Protein AF-A0A392RQZ2-F1 (afdb_monomer_lite)

Radius of gyration: 16.44 Å; chains: 1; bounding box: 35×30×45 Å

Secondary structure (DSSP, 8-state):
-HHHHHHHHHHHHHHTS-HHHHHHEEEEE-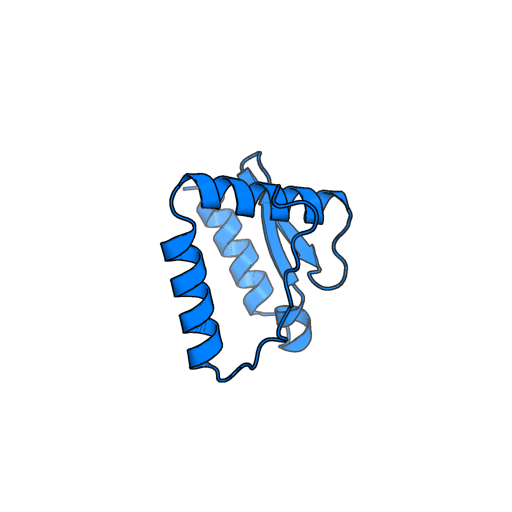TTS-EEEEESTT--HHHHHHHHHHHHHHHHHHHHHHHHHHHHHHHTTTPPPPP-----S---

Sequence (92 aa):
HQEDDEEALKWAAIQKLPTFARLRKGLLTSLQGEATEIDIENLGLQERRDLLARLVRLAEKDNEEFLLKLKNRIDRVGIDLPTIEVRFEHLN

Foldseek 3Di:
DVQVVVVVVVVVVLVPDDPVSSVQWDWQQAPVRHTDIDGNVDDDPVSVVRVVVVLVVVVVVPNPVVVVVVVVVCVVVVHDDDDDDDDDDDPD

Structure (mmCIF, N/CA/C/O backbone):
data_AF-A0A392RQZ2-F1
#
_entry.id   AF-A0A392RQZ2-F1
#
loop_
_atom_site.group_PDB
_atom_site.id
_atom_site.type_symbol
_atom_site.label_atom_id
_atom_site.label_alt_id
_atom_site.label_comp_id
_atom_site.label_asym_id
_atom_site.label_entity_id
_atom_site.label_seq_id
_atom_site.pdbx_PDB_ins_code
_atom_site.Cartn_x
_atom_site.Cartn_y
_atom_site.Cartn_z
_atom_site.occupancy
_atom_site.B_iso_or_equiv
_atom_site.auth_seq_id
_atom_site.auth_comp_id
_atom_site.auth_asym_id
_atom_site.auth_atom_id
_atom_site.pdbx_PDB_model_num
ATOM 1 N N . HIS A 1 1 ? 10.779 17.665 -9.082 1.00 59.47 1 HIS A N 1
ATOM 2 C CA . HIS A 1 1 ? 11.395 17.436 -10.410 1.00 59.47 1 HIS A CA 1
ATOM 3 C C . HIS A 1 1 ? 12.359 16.261 -10.367 1.00 59.47 1 HIS A C 1
ATOM 5 O O . HIS A 1 1 ? 11.937 15.191 -10.757 1.00 59.47 1 HIS A O 1
ATOM 11 N N . GLN A 1 2 ? 13.581 16.387 -9.833 1.00 69.88 2 GLN A N 1
ATOM 12 C CA . GLN A 1 2 ? 14.537 15.265 -9.850 1.00 69.88 2 GLN A CA 1
ATOM 13 C C . GLN A 1 2 ? 14.096 14.054 -8.998 1.00 69.88 2 GLN A C 1
ATOM 15 O O . GLN A 1 2 ? 14.276 12.919 -9.422 1.00 69.88 2 GLN A O 1
ATOM 20 N N . GLU A 1 3 ? 13.474 14.288 -7.837 1.00 70.50 3 GLU A N 1
ATOM 21 C CA . GLU A 1 3 ? 12.925 13.219 -6.981 1.00 70.50 3 GLU A CA 1
ATOM 22 C C . GLU A 1 3 ? 11.733 12.501 -7.635 1.00 70.50 3 GLU A C 1
ATOM 24 O O . GLU A 1 3 ? 11.666 11.274 -7.612 1.00 70.50 3 GLU A O 1
ATOM 29 N N . ASP A 1 4 ? 10.836 13.249 -8.289 1.00 77.94 4 ASP A N 1
ATOM 30 C CA . A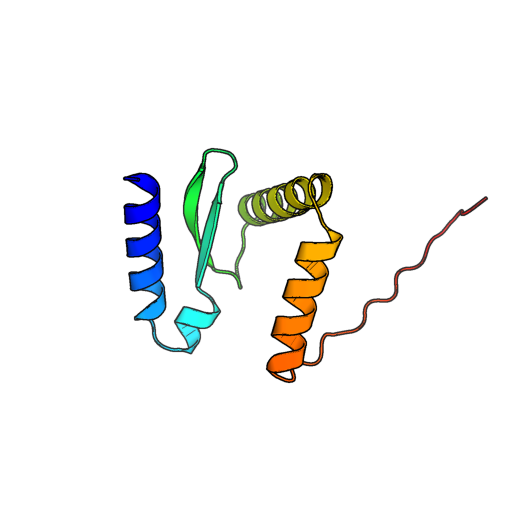SP A 1 4 ? 9.693 12.679 -9.018 1.00 77.94 4 ASP A CA 1
ATOM 31 C C . ASP A 1 4 ? 10.154 11.793 -10.186 1.00 77.94 4 ASP A C 1
ATOM 33 O O . ASP A 1 4 ? 9.572 10.737 -10.436 1.00 77.94 4 ASP A O 1
ATOM 37 N N . ASP A 1 5 ? 11.214 12.202 -10.894 1.00 86.31 5 ASP A N 1
ATOM 38 C CA . ASP A 1 5 ? 11.797 11.432 -11.997 1.00 86.31 5 ASP A CA 1
ATOM 39 C C . ASP A 1 5 ? 12.428 10.124 -11.492 1.00 86.31 5 ASP A C 1
ATOM 41 O O . ASP A 1 5 ? 12.284 9.070 -12.118 1.00 86.31 5 ASP A O 1
ATOM 45 N N . GLU A 1 6 ? 13.091 10.157 -10.332 1.00 86.44 6 GLU A N 1
ATOM 46 C CA . GLU A 1 6 ? 13.632 8.958 -9.691 1.00 86.44 6 GLU A CA 1
ATOM 47 C C . GLU A 1 6 ? 12.515 8.011 -9.227 1.00 86.44 6 GLU A C 1
ATOM 49 O O . GLU A 1 6 ? 12.582 6.799 -9.459 1.00 86.44 6 GLU A O 1
ATOM 54 N N . GLU A 1 7 ? 11.455 8.547 -8.619 1.00 87.62 7 GLU A N 1
ATOM 55 C CA . GLU A 1 7 ? 10.291 7.757 -8.219 1.00 87.62 7 GLU A CA 1
ATOM 56 C C . GLU A 1 7 ? 9.610 7.118 -9.440 1.00 87.62 7 GLU A C 1
ATOM 58 O O . GLU A 1 7 ? 9.281 5.928 -9.423 1.00 87.62 7 GLU A O 1
ATOM 63 N N . ALA A 1 8 ? 9.468 7.863 -10.539 1.00 90.75 8 ALA A N 1
ATOM 64 C CA . ALA A 1 8 ? 8.916 7.350 -11.789 1.00 90.75 8 ALA A CA 1
ATOM 65 C C . ALA A 1 8 ? 9.754 6.192 -12.360 1.00 90.75 8 ALA A C 1
ATOM 67 O O . ALA A 1 8 ? 9.195 5.195 -12.832 1.00 90.75 8 ALA A O 1
ATOM 68 N N . LEU A 1 9 ? 11.086 6.275 -12.275 1.00 92.06 9 LEU A N 1
ATOM 69 C CA . LEU A 1 9 ? 11.982 5.186 -12.675 1.00 92.06 9 LEU A CA 1
ATOM 70 C C . LEU A 1 9 ? 11.801 3.940 -11.795 1.00 92.06 9 LEU A C 1
ATOM 72 O O . LEU A 1 9 ? 11.734 2.825 -12.326 1.00 92.06 9 LEU A O 1
ATOM 76 N N . LYS A 1 10 ? 11.655 4.110 -10.475 1.00 92.06 10 LYS A N 1
ATOM 77 C CA . LYS 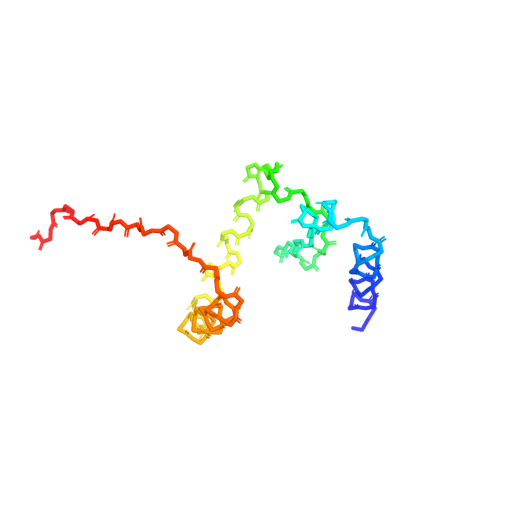A 1 10 ? 11.372 3.004 -9.543 1.00 92.06 10 LYS A CA 1
ATOM 78 C C . LYS A 1 10 ? 10.020 2.347 -9.849 1.00 92.06 10 LYS A C 1
ATOM 80 O O . LYS A 1 10 ? 9.937 1.121 -9.954 1.00 92.06 10 LYS A O 1
ATOM 85 N N . TRP A 1 11 ? 8.975 3.136 -10.109 1.00 93.69 11 TRP A N 1
ATOM 86 C CA . TRP A 1 11 ? 7.672 2.615 -10.540 1.00 93.69 11 TRP A CA 1
ATOM 87 C C . TRP A 1 11 ? 7.767 1.831 -11.851 1.00 93.69 11 TRP A C 1
ATOM 89 O O . TRP A 1 11 ? 7.206 0.738 -11.959 1.00 93.69 11 TRP A O 1
ATOM 99 N N . ALA A 1 12 ? 8.505 2.341 -12.840 1.00 95.25 12 ALA A N 1
ATOM 100 C CA . ALA A 1 12 ? 8.696 1.657 -14.116 1.00 95.25 12 ALA A CA 1
ATOM 101 C C . ALA A 1 12 ? 9.399 0.299 -13.951 1.00 95.25 12 ALA A C 1
ATOM 103 O O . ALA A 1 12 ? 9.073 -0.649 -14.672 1.00 95.25 12 ALA A O 1
ATOM 104 N N . ALA A 1 13 ? 10.329 0.178 -12.998 1.00 94.56 13 ALA A N 1
ATOM 105 C CA . ALA A 1 13 ? 10.962 -1.095 -12.664 1.00 94.56 13 ALA A CA 1
ATOM 106 C C . ALA A 1 13 ? 9.949 -2.096 -12.080 1.00 94.56 13 ALA A C 1
ATOM 108 O O . ALA A 1 13 ? 9.867 -3.226 -12.565 1.00 94.56 13 ALA A O 1
ATOM 109 N N . ILE A 1 14 ? 9.106 -1.669 -11.131 1.00 94.25 14 ILE A N 1
ATOM 110 C CA . ILE A 1 14 ? 8.054 -2.514 -10.537 1.00 94.25 14 ILE A CA 1
ATOM 111 C C . ILE A 1 14 ? 7.046 -2.982 -11.598 1.00 94.25 14 ILE A C 1
ATOM 113 O O . ILE A 1 14 ? 6.637 -4.143 -11.607 1.00 94.25 14 ILE A O 1
ATOM 117 N N . GLN A 1 15 ? 6.667 -2.117 -12.543 1.00 92.56 15 GLN A N 1
ATOM 118 C CA . GLN A 1 15 ? 5.697 -2.473 -13.587 1.00 92.56 15 GLN A CA 1
ATOM 119 C C . GLN A 1 15 ? 6.196 -3.564 -14.544 1.00 92.56 15 GLN A C 1
ATOM 121 O O . GLN A 1 15 ? 5.381 -4.328 -15.074 1.00 92.56 15 GLN A O 1
ATOM 126 N N . LYS A 1 16 ? 7.518 -3.672 -14.726 1.00 95.50 16 LYS A N 1
ATOM 127 C CA . LYS A 1 16 ? 8.166 -4.710 -15.543 1.00 95.50 16 LYS A CA 1
ATOM 128 C C . LYS A 1 16 ? 8.252 -6.071 -14.845 1.00 95.50 16 LYS A C 1
ATOM 130 O O . LYS A 1 16 ? 8.591 -7.054 -15.501 1.00 95.50 16 LYS A O 1
ATOM 135 N N . LEU A 1 17 ? 7.956 -6.149 -13.546 1.00 95.06 17 LEU A N 1
ATOM 136 C CA . LEU A 1 17 ? 7.974 -7.412 -12.813 1.00 95.06 17 LEU A CA 1
ATOM 137 C C . LEU A 1 17 ? 6.858 -8.363 -13.291 1.00 95.06 17 LEU A C 1
ATOM 139 O O . LEU A 1 17 ? 5.780 -7.909 -13.693 1.00 95.06 17 LEU A O 1
ATOM 143 N N . PRO A 1 18 ? 7.069 -9.692 -13.188 1.00 96.00 18 PRO A N 1
ATOM 144 C CA . PRO A 1 18 ? 5.998 -10.671 -13.352 1.00 96.00 18 PRO A CA 1
ATOM 145 C C . PRO A 1 18 ? 4.813 -10.368 -12.427 1.00 96.00 18 PRO A C 1
ATOM 147 O O . PRO A 1 18 ? 5.010 -9.877 -11.315 1.00 96.00 18 PRO A O 1
ATOM 150 N N . THR A 1 19 ? 3.590 -10.720 -12.844 1.00 92.56 19 THR A N 1
ATOM 151 C CA . THR A 1 19 ? 2.336 -10.355 -12.150 1.00 92.56 19 THR A CA 1
ATOM 152 C C . THR A 1 19 ? 2.381 -10.597 -10.643 1.00 92.56 19 THR A C 1
ATOM 154 O O . THR A 1 19 ? 1.995 -9.723 -9.877 1.00 92.56 19 THR A O 1
ATOM 157 N N . PHE A 1 20 ? 2.889 -11.751 -10.209 1.00 90.44 20 PHE A N 1
ATOM 158 C CA . PHE A 1 20 ? 2.946 -12.103 -8.792 1.00 90.44 20 PHE A CA 1
ATOM 159 C C . PHE A 1 20 ? 3.917 -11.230 -7.986 1.00 90.44 20 PHE A C 1
ATOM 161 O O . PHE A 1 20 ? 3.561 -10.734 -6.923 1.00 90.44 20 PHE A O 1
ATOM 168 N N . ALA A 1 21 ? 5.120 -10.990 -8.514 1.00 91.25 21 ALA A N 1
ATOM 169 C CA . ALA A 1 21 ? 6.100 -10.117 -7.874 1.00 91.25 21 ALA A CA 1
ATOM 170 C C . ALA A 1 21 ? 5.613 -8.660 -7.858 1.00 91.25 21 ALA A C 1
ATOM 172 O O . ALA A 1 21 ? 5.727 -7.979 -6.844 1.00 91.25 21 ALA A O 1
ATOM 173 N N . ARG A 1 22 ? 4.980 -8.207 -8.946 1.00 93.31 22 ARG A N 1
ATOM 174 C CA . ARG A 1 22 ? 4.399 -6.863 -9.042 1.00 93.31 22 ARG A CA 1
ATOM 175 C C . ARG A 1 22 ? 3.299 -6.608 -8.010 1.00 93.31 22 ARG A C 1
ATOM 177 O O . ARG A 1 22 ? 3.193 -5.495 -7.520 1.00 93.31 22 ARG A O 1
ATOM 184 N N . LEU A 1 23 ? 2.490 -7.615 -7.672 1.00 87.94 23 LEU A N 1
ATOM 185 C CA . LEU A 1 23 ? 1.432 -7.486 -6.659 1.00 87.94 23 LEU A CA 1
ATOM 186 C C . LEU A 1 23 ? 1.973 -7.316 -5.232 1.00 87.94 23 LEU A C 1
ATOM 188 O O . LEU A 1 23 ? 1.257 -6.817 -4.370 1.00 87.94 23 LEU A O 1
ATOM 192 N N . ARG A 1 24 ? 3.212 -7.749 -4.980 1.00 91.75 24 ARG A N 1
ATOM 193 C CA . ARG A 1 24 ? 3.835 -7.745 -3.647 1.00 91.75 24 ARG A CA 1
ATOM 194 C C . ARG A 1 24 ? 4.808 -6.594 -3.440 1.00 91.75 24 ARG A C 1
ATOM 196 O O . ARG A 1 24 ? 5.169 -6.307 -2.307 1.00 91.75 24 ARG A O 1
ATOM 203 N N . LYS A 1 25 ? 5.230 -5.930 -4.513 1.00 93.19 25 LYS A N 1
ATOM 204 C CA . LYS A 1 25 ? 6.186 -4.824 -4.467 1.00 93.19 25 LYS A CA 1
ATOM 205 C C . LYS A 1 25 ? 5.479 -3.480 -4.578 1.00 93.19 25 LYS A C 1
ATOM 207 O O . LYS A 1 25 ? 4.594 -3.302 -5.411 1.00 93.19 25 LYS A O 1
ATOM 212 N N . GLY A 1 26 ? 5.896 -2.527 -3.753 1.00 91.50 26 GLY A N 1
ATOM 213 C CA . GLY A 1 26 ? 5.397 -1.154 -3.777 1.00 91.50 26 GLY A CA 1
ATOM 214 C C . GLY A 1 26 ? 6.483 -0.151 -3.414 1.00 91.50 26 GLY A C 1
ATOM 215 O O . GLY A 1 26 ? 7.588 -0.543 -3.047 1.00 91.50 26 GLY A O 1
ATOM 216 N N . LEU A 1 27 ? 6.161 1.138 -3.507 1.00 91.69 27 LEU A N 1
ATOM 217 C CA . LEU A 1 27 ? 7.006 2.212 -2.992 1.00 91.69 27 LEU A CA 1
ATOM 218 C C . LEU A 1 27 ? 6.352 2.844 -1.767 1.00 91.69 27 LEU A C 1
ATOM 220 O O . LEU A 1 27 ? 5.159 3.160 -1.785 1.00 91.69 27 LEU A O 1
ATOM 224 N N . LEU A 1 28 ? 7.143 3.030 -0.715 1.00 88.25 28 LEU A N 1
ATOM 225 C CA . LEU A 1 28 ? 6.759 3.757 0.484 1.00 88.25 28 LEU A CA 1
ATOM 226 C C . LEU A 1 28 ? 7.585 5.035 0.573 1.00 88.25 28 LEU A C 1
ATOM 228 O O . LEU A 1 28 ? 8.803 4.991 0.705 1.00 88.25 28 LEU A O 1
ATOM 232 N N . THR A 1 29 ? 6.914 6.181 0.512 1.00 84.75 29 THR A N 1
ATOM 233 C CA . THR A 1 29 ? 7.552 7.469 0.786 1.00 84.75 29 THR A CA 1
ATOM 234 C C . THR A 1 29 ? 7.663 7.652 2.294 1.00 84.75 29 THR A C 1
ATOM 236 O O . THR A 1 29 ? 6.643 7.703 2.991 1.00 84.75 29 THR A O 1
ATOM 239 N N . SER A 1 30 ? 8.890 7.751 2.794 1.00 77.62 30 SER A N 1
ATOM 240 C CA . SER A 1 30 ? 9.167 8.064 4.193 1.00 77.62 30 SER A CA 1
ATOM 241 C C . SER A 1 30 ? 8.733 9.493 4.539 1.00 77.62 30 SER A C 1
ATOM 243 O O . SER A 1 30 ? 8.434 10.320 3.672 1.00 77.62 30 SER A O 1
ATOM 245 N N . LEU A 1 31 ? 8.720 9.824 5.833 1.00 72.44 31 LEU A N 1
ATOM 246 C CA . LEU A 1 31 ? 8.434 11.189 6.291 1.00 72.44 31 LEU A CA 1
ATOM 247 C C . LEU A 1 31 ? 9.476 12.208 5.803 1.00 72.44 31 LEU A C 1
ATOM 249 O O . LEU A 1 31 ? 9.187 13.403 5.772 1.00 72.44 31 LEU A O 1
ATOM 253 N N . GLN A 1 32 ? 10.663 11.732 5.428 1.00 75.88 32 GLN A N 1
ATOM 254 C CA . GLN A 1 32 ? 11.767 12.509 4.878 1.00 75.88 32 GLN A CA 1
ATOM 255 C C . GLN A 1 32 ? 11.640 12.730 3.360 1.00 75.88 32 GLN A C 1
ATOM 257 O O . GLN A 1 32 ? 12.470 13.431 2.796 1.00 75.88 32 GLN A O 1
ATOM 262 N N . GLY A 1 33 ? 10.611 12.170 2.709 1.00 76.56 33 GLY A N 1
ATOM 263 C CA . GLY A 1 33 ? 10.365 12.328 1.271 1.00 76.56 33 GLY A CA 1
ATOM 264 C C . GLY A 1 33 ? 11.043 11.274 0.393 1.00 76.56 33 GLY A C 1
ATOM 265 O O . GLY A 1 33 ? 10.804 11.238 -0.807 1.00 76.56 33 GLY A O 1
ATOM 266 N N . GLU A 1 34 ? 11.833 10.370 0.972 1.00 82.50 34 GLU A N 1
ATOM 267 C CA . GLU A 1 34 ? 12.513 9.317 0.217 1.00 82.50 34 GLU A CA 1
ATOM 268 C C . GLU A 1 34 ? 11.555 8.160 -0.099 1.00 82.50 34 GLU A C 1
ATOM 270 O O . GLU A 1 34 ? 10.947 7.586 0.807 1.00 82.50 34 GLU A O 1
ATOM 275 N N . ALA A 1 35 ? 11.432 7.801 -1.379 1.00 86.69 35 ALA A N 1
ATOM 276 C CA . ALA A 1 35 ? 10.661 6.642 -1.826 1.00 86.69 35 ALA A CA 1
ATOM 277 C C . ALA A 1 35 ? 11.524 5.370 -1.833 1.00 86.69 35 ALA A C 1
ATOM 279 O O . ALA A 1 35 ? 12.439 5.228 -2.657 1.00 86.69 35 ALA A O 1
ATOM 280 N N . THR A 1 36 ? 11.205 4.425 -0.950 1.00 87.88 36 THR A N 1
ATOM 281 C CA . THR A 1 36 ? 11.881 3.125 -0.836 1.00 87.88 36 THR A CA 1
ATOM 282 C C . THR A 1 36 ? 10.997 1.987 -1.336 1.00 87.88 36 THR A C 1
ATOM 284 O O . THR A 1 36 ? 9.778 1.998 -1.161 1.00 87.88 36 THR A O 1
ATOM 287 N N . GLU A 1 37 ? 11.605 0.996 -1.994 1.00 91.06 37 GLU A N 1
ATOM 288 C CA . GLU A 1 37 ? 10.899 -0.224 -2.397 1.00 91.06 37 GLU A CA 1
ATOM 289 C C . GLU A 1 37 ? 10.617 -1.096 -1.175 1.00 91.06 37 GLU A C 1
ATOM 291 O O . GLU A 1 37 ? 11.521 -1.401 -0.402 1.00 91.06 37 GLU A O 1
ATOM 296 N N . ILE A 1 38 ? 9.365 -1.525 -1.040 1.00 92.12 38 ILE A N 1
ATOM 297 C CA . ILE A 1 38 ? 8.878 -2.349 0.065 1.00 92.12 38 ILE A CA 1
ATOM 298 C C . ILE A 1 38 ? 8.287 -3.664 -0.443 1.00 92.12 38 ILE A C 1
ATOM 300 O O . ILE A 1 38 ? 7.761 -3.749 -1.559 1.00 92.12 38 ILE A O 1
ATOM 304 N N . ASP A 1 39 ? 8.348 -4.688 0.407 1.00 92.56 39 ASP A N 1
ATOM 305 C CA . ASP A 1 39 ? 7.574 -5.919 0.258 1.00 92.56 39 ASP A CA 1
ATOM 306 C C . ASP A 1 39 ? 6.302 -5.823 1.110 1.00 92.56 39 ASP A C 1
ATOM 308 O O . ASP A 1 39 ? 6.349 -5.828 2.339 1.00 92.56 39 ASP A O 1
ATOM 312 N N . ILE A 1 40 ? 5.155 -5.730 0.444 1.00 89.38 40 ILE A N 1
ATOM 313 C CA . ILE A 1 40 ? 3.841 -5.545 1.065 1.00 89.38 40 ILE A CA 1
ATOM 314 C C . ILE A 1 40 ? 3.456 -6.757 1.928 1.00 89.38 40 ILE A C 1
ATOM 316 O O . ILE A 1 40 ? 2.771 -6.595 2.938 1.00 89.38 40 ILE A O 1
ATOM 320 N N . GLU A 1 41 ? 3.895 -7.965 1.563 1.00 88.12 41 GLU A N 1
ATOM 321 C CA . GLU A 1 41 ? 3.603 -9.185 2.329 1.00 88.12 41 GLU A CA 1
ATOM 322 C C . GLU A 1 41 ? 4.459 -9.266 3.600 1.00 88.12 41 GLU A C 1
ATOM 324 O O . GLU A 1 41 ? 4.031 -9.834 4.606 1.00 88.12 41 GLU A O 1
ATOM 329 N N . ASN A 1 42 ? 5.646 -8.655 3.579 1.00 90.75 42 ASN A N 1
ATOM 330 C CA . ASN A 1 42 ? 6.631 -8.749 4.648 1.00 90.75 42 ASN A CA 1
ATOM 331 C C . ASN A 1 42 ? 7.098 -7.377 5.157 1.00 90.75 42 ASN A C 1
ATOM 333 O O . ASN A 1 42 ? 8.294 -7.114 5.268 1.00 90.75 42 ASN A O 1
ATOM 337 N N . LEU A 1 43 ? 6.143 -6.509 5.502 1.00 90.69 43 LEU A N 1
ATOM 338 C CA . LEU A 1 43 ? 6.459 -5.203 6.078 1.00 90.69 43 LEU A CA 1
ATOM 339 C C . LEU A 1 43 ? 7.040 -5.338 7.487 1.00 90.69 43 LEU A C 1
ATOM 341 O O . LEU A 1 43 ? 6.387 -5.889 8.388 1.00 90.69 43 LEU A O 1
ATOM 345 N N . GLY A 1 44 ? 8.217 -4.751 7.693 1.00 91.00 44 GLY A N 1
ATOM 346 C CA . GLY A 1 44 ? 8.840 -4.580 8.999 1.00 91.00 44 GLY A CA 1
ATOM 347 C C . GLY A 1 44 ? 8.073 -3.596 9.888 1.00 91.00 44 GLY A C 1
ATOM 348 O O . GLY A 1 44 ? 7.218 -2.831 9.440 1.00 91.00 44 GLY A O 1
ATOM 349 N N . LEU A 1 45 ? 8.379 -3.584 11.190 1.00 90.69 45 LEU A N 1
ATOM 350 C CA . LEU A 1 45 ? 7.679 -2.718 12.152 1.00 90.69 45 LEU A CA 1
ATOM 351 C C . LEU A 1 45 ? 7.800 -1.227 11.816 1.00 90.69 45 LEU A C 1
ATOM 353 O O . LEU A 1 45 ? 6.841 -0.483 12.003 1.00 90.69 45 LEU A O 1
ATOM 357 N N . GLN A 1 46 ? 8.960 -0.792 11.326 1.00 86.88 46 GLN A N 1
ATOM 358 C CA . GLN A 1 46 ? 9.186 0.604 10.962 1.00 86.88 46 GLN A CA 1
ATOM 359 C C . GLN A 1 46 ? 8.365 1.002 9.730 1.00 86.88 46 GLN A C 1
ATOM 361 O O . GLN A 1 46 ? 7.613 1.966 9.797 1.00 86.88 46 GLN A O 1
ATOM 366 N N . GLU A 1 47 ? 8.398 0.199 8.666 1.00 88.25 47 GLU A N 1
ATOM 367 C CA . GLU A 1 47 ? 7.621 0.441 7.441 1.00 88.25 47 GLU A CA 1
ATOM 368 C C . GLU A 1 47 ? 6.114 0.477 7.723 1.00 88.25 47 GLU A C 1
ATOM 370 O O . GLU A 1 47 ? 5.403 1.345 7.220 1.00 88.25 47 GLU A O 1
ATOM 375 N N . ARG A 1 48 ? 5.616 -0.414 8.595 1.00 89.06 48 ARG A N 1
ATOM 376 C CA . ARG A 1 48 ? 4.213 -0.382 9.047 1.00 89.06 48 ARG A CA 1
ATOM 377 C C . ARG A 1 48 ? 3.879 0.916 9.774 1.00 89.06 48 ARG A C 1
ATOM 379 O O . ARG A 1 48 ? 2.813 1.483 9.545 1.00 89.06 48 ARG A O 1
ATOM 386 N N . ARG A 1 49 ? 4.765 1.382 10.660 1.00 87.44 49 ARG A N 1
ATOM 387 C CA . ARG A 1 49 ? 4.572 2.643 11.391 1.00 87.44 49 ARG A CA 1
ATOM 388 C C . ARG A 1 49 ? 4.578 3.839 10.447 1.00 87.44 49 ARG A C 1
ATOM 390 O O . ARG A 1 49 ? 3.703 4.687 10.583 1.00 87.44 49 ARG A O 1
ATOM 397 N N . ASP A 1 50 ? 5.495 3.881 9.489 1.00 85.44 50 ASP A N 1
ATOM 398 C CA . ASP A 1 50 ? 5.597 4.972 8.516 1.00 85.44 50 ASP A CA 1
ATOM 399 C C . ASP A 1 50 ? 4.383 4.995 7.577 1.00 85.44 50 ASP A C 1
ATOM 401 O O . ASP A 1 50 ? 3.798 6.055 7.339 1.00 85.44 50 ASP A O 1
ATOM 405 N N . LEU A 1 51 ? 3.923 3.820 7.131 1.00 85.69 51 LEU A N 1
ATOM 406 C CA . LEU A 1 51 ? 2.695 3.675 6.352 1.00 85.69 51 LEU A CA 1
ATOM 407 C C . LEU A 1 51 ? 1.472 4.197 7.122 1.00 85.69 51 LEU A C 1
ATOM 409 O O . LEU A 1 51 ? 0.702 4.995 6.585 1.00 85.69 51 LEU A O 1
ATOM 413 N N . LEU A 1 52 ? 1.306 3.789 8.384 1.00 85.50 52 LEU A N 1
ATOM 414 C CA . LEU A 1 52 ? 0.206 4.257 9.233 1.00 85.50 52 LEU A CA 1
ATOM 415 C C . LEU A 1 52 ? 0.296 5.759 9.514 1.00 85.50 52 LEU A C 1
ATOM 417 O O . LEU A 1 52 ? -0.709 6.457 9.405 1.00 85.50 52 LEU A O 1
ATOM 421 N N . ALA A 1 53 ? 1.484 6.277 9.829 1.00 83.00 53 ALA A N 1
ATOM 422 C CA . ALA A 1 53 ? 1.690 7.702 10.067 1.00 83.00 53 ALA A CA 1
ATOM 423 C C . ALA A 1 53 ? 1.322 8.530 8.830 1.00 83.00 53 ALA A C 1
ATOM 425 O O . ALA A 1 53 ? 0.660 9.560 8.951 1.00 83.00 53 ALA A O 1
ATOM 426 N N . ARG A 1 54 ? 1.682 8.062 7.629 1.00 78.69 54 ARG A N 1
ATOM 427 C CA . ARG A 1 54 ? 1.278 8.704 6.374 1.00 78.69 54 ARG A CA 1
ATOM 428 C C . ARG A 1 54 ? -0.241 8.707 6.205 1.00 78.69 54 ARG A C 1
ATOM 430 O O . ARG A 1 54 ? -0.795 9.751 5.873 1.00 78.69 54 ARG A O 1
ATOM 437 N N . LEU A 1 55 ? -0.913 7.583 6.467 1.00 76.62 55 LEU A N 1
ATOM 438 C CA . LEU A 1 55 ? -2.377 7.490 6.388 1.00 76.62 55 LEU A CA 1
ATOM 439 C C . LEU A 1 55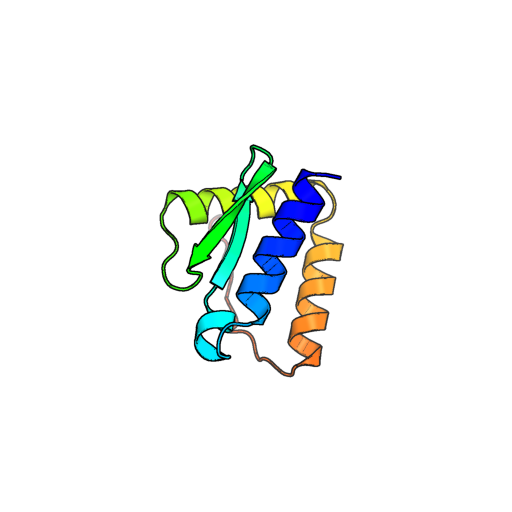 ? -3.070 8.447 7.370 1.00 76.62 55 LEU A C 1
ATOM 441 O O . LEU A 1 55 ? -3.982 9.165 6.973 1.00 76.62 55 LEU A O 1
ATOM 445 N N . VAL A 1 56 ? -2.601 8.521 8.618 1.00 77.12 56 VAL A N 1
ATOM 446 C CA . VAL A 1 56 ? -3.144 9.446 9.630 1.00 77.12 56 VAL A CA 1
ATOM 447 C C . VAL A 1 56 ? -2.923 10.908 9.231 1.00 77.12 56 VAL A C 1
ATOM 449 O O . VAL A 1 56 ? -3.827 11.721 9.364 1.00 77.12 56 VAL A O 1
ATOM 452 N N . ARG A 1 57 ? -1.763 11.263 8.670 1.00 72.25 57 ARG A N 1
ATOM 453 C CA . ARG A 1 57 ? -1.519 12.639 8.196 1.00 72.25 57 ARG A CA 1
ATOM 454 C C . ARG A 1 57 ? -2.389 13.018 6.996 1.00 72.25 57 ARG A C 1
ATOM 456 O O . ARG A 1 57 ? -2.775 14.175 6.865 1.00 72.25 57 ARG A O 1
ATOM 463 N N . LEU A 1 58 ? -2.703 12.066 6.114 1.00 65.19 58 LEU A N 1
ATOM 464 C CA . LEU A 1 58 ? -3.690 12.276 5.048 1.00 65.19 58 LEU A CA 1
ATOM 465 C C . LEU A 1 58 ? -5.095 12.509 5.624 1.00 65.19 58 LEU A C 1
ATOM 467 O O . LEU A 1 58 ? -5.834 13.338 5.090 1.00 65.19 58 LEU A O 1
ATOM 471 N N . ALA A 1 59 ? -5.423 11.851 6.741 1.00 62.41 59 ALA A N 1
ATOM 472 C CA . ALA A 1 59 ? -6.706 12.003 7.415 1.00 62.41 59 ALA A CA 1
ATOM 473 C C . ALA A 1 59 ? -6.996 13.407 7.920 1.00 62.41 59 ALA A C 1
ATOM 475 O O . ALA A 1 59 ? -8.135 13.861 7.843 1.00 62.41 59 ALA A O 1
ATOM 476 N N . GLU A 1 60 ? -5.966 14.092 8.407 1.00 65.81 60 GLU A N 1
ATOM 477 C CA . GLU A 1 60 ? -6.067 15.470 8.889 1.00 65.81 60 GLU A CA 1
ATOM 478 C C . GLU A 1 60 ? -6.357 16.472 7.760 1.00 65.81 60 GLU A C 1
ATOM 480 O O . GLU A 1 60 ? -6.820 17.577 8.036 1.00 65.81 60 GLU A O 1
ATOM 485 N N . LYS A 1 61 ? -6.097 16.106 6.494 1.00 67.00 61 LYS A N 1
ATOM 486 C CA . LYS A 1 61 ? -6.388 16.947 5.323 1.00 67.00 61 LYS A CA 1
ATOM 487 C C . LYS A 1 61 ? -7.761 16.669 4.717 1.00 67.00 61 LYS A C 1
ATOM 489 O O . LYS A 1 61 ? -8.519 17.619 4.563 1.00 67.00 61 LYS A O 1
ATOM 494 N N . ASP A 1 62 ? -8.046 15.419 4.337 1.00 72.62 62 ASP A N 1
ATOM 495 C CA . ASP A 1 62 ? -9.332 15.008 3.741 1.00 72.62 62 ASP A CA 1
ATOM 496 C C . ASP A 1 62 ? -9.453 13.470 3.669 1.00 72.62 62 ASP A C 1
ATOM 498 O O . ASP A 1 62 ? -9.240 12.827 2.634 1.00 72.62 62 ASP A O 1
ATOM 502 N N . ASN A 1 63 ? -9.730 12.841 4.813 1.00 78.38 63 ASN A N 1
ATOM 503 C CA . ASN A 1 63 ? -9.822 11.381 4.885 1.00 78.38 63 ASN A CA 1
ATOM 504 C C . ASN A 1 63 ? -11.020 10.816 4.112 1.00 78.38 63 ASN A C 1
ATOM 506 O O . ASN A 1 63 ? -10.963 9.695 3.605 1.00 78.38 63 ASN A O 1
ATOM 510 N N . GLU A 1 64 ? -12.110 11.578 4.050 1.00 82.81 64 GLU A N 1
ATOM 511 C CA . GLU A 1 64 ? -13.351 11.155 3.411 1.00 82.81 64 GLU A CA 1
ATOM 512 C C . GLU A 1 64 ? -13.149 10.988 1.906 1.00 82.81 64 GLU A C 1
ATOM 514 O O . GLU A 1 64 ? -13.440 9.918 1.362 1.00 82.81 64 GLU A O 1
ATOM 519 N N . GLU A 1 65 ? -12.571 11.991 1.239 1.00 83.38 65 GLU A N 1
ATOM 520 C CA . GLU A 1 65 ? -12.338 11.929 -0.202 1.00 83.38 65 GLU A CA 1
ATOM 521 C C . GLU A 1 65 ? -11.382 10.779 -0.570 1.00 83.38 65 GLU A C 1
ATOM 523 O O . GLU A 1 65 ? -11.605 10.050 -1.546 1.00 83.38 65 GLU A O 1
ATOM 528 N N . PHE A 1 66 ? -10.337 10.568 0.238 1.00 82.56 66 PHE A N 1
ATOM 529 C CA . PHE A 1 66 ? -9.402 9.460 0.054 1.00 82.56 66 PHE A CA 1
ATOM 530 C C . PHE A 1 66 ? -10.092 8.094 0.180 1.00 82.56 66 PHE A C 1
ATOM 532 O O . PHE A 1 66 ? -9.966 7.256 -0.722 1.00 82.56 66 PHE A O 1
ATOM 539 N N . LEU A 1 67 ? -10.831 7.862 1.271 1.00 86.25 67 LEU A N 1
ATOM 540 C CA . LEU A 1 67 ? -11.511 6.589 1.521 1.00 86.25 67 LEU A CA 1
ATOM 541 C C . LEU A 1 67 ? -12.593 6.312 0.472 1.00 86.25 67 LEU A C 1
ATOM 543 O O . LEU A 1 67 ? -12.732 5.171 0.028 1.00 86.25 67 LEU A O 1
ATOM 547 N N . LEU A 1 68 ? -13.301 7.344 0.003 1.00 89.12 68 LEU A N 1
ATOM 548 C CA . LEU A 1 68 ? -14.292 7.218 -1.064 1.00 89.12 68 LEU A CA 1
ATOM 549 C C . LEU A 1 68 ? -13.641 6.822 -2.400 1.00 89.12 68 LEU A C 1
ATOM 551 O O . LEU A 1 68 ? -14.105 5.898 -3.070 1.00 89.12 68 LEU A O 1
ATOM 555 N N . LYS A 1 69 ? -12.527 7.466 -2.780 1.00 87.94 69 LYS A N 1
ATOM 556 C CA . LYS A 1 69 ? -11.748 7.095 -3.977 1.00 87.94 69 LYS A CA 1
ATOM 557 C C . LYS A 1 69 ? -11.215 5.666 -3.881 1.00 87.94 69 LYS A C 1
ATOM 559 O O . LYS A 1 69 ? -11.240 4.942 -4.878 1.00 87.94 69 LYS A O 1
ATOM 564 N N . LEU A 1 70 ? -10.740 5.254 -2.705 1.00 87.25 70 LEU A N 1
ATOM 565 C CA . LEU A 1 70 ? -10.266 3.892 -2.469 1.00 87.25 70 LEU A CA 1
ATOM 566 C C . LEU A 1 70 ? -11.402 2.875 -2.627 1.00 87.25 70 LEU A C 1
ATOM 568 O O . LEU A 1 70 ? -11.251 1.929 -3.399 1.00 87.25 70 LEU A O 1
ATOM 572 N N . LYS A 1 71 ? -12.547 3.112 -1.977 1.00 89.44 71 LYS A N 1
ATOM 573 C CA . LYS A 1 71 ? -13.748 2.275 -2.092 1.00 89.44 71 LYS A CA 1
ATOM 574 C C . LYS A 1 71 ? -14.177 2.112 -3.552 1.00 89.44 71 LYS A C 1
ATOM 576 O O . LYS A 1 71 ? -14.260 0.992 -4.041 1.00 89.44 71 LYS A O 1
ATOM 581 N N . ASN A 1 72 ? -14.312 3.216 -4.289 1.00 93.12 72 ASN A N 1
ATOM 582 C CA . ASN A 1 72 ? -14.716 3.188 -5.699 1.00 93.12 72 ASN A CA 1
ATOM 583 C C . ASN A 1 72 ? -13.766 2.362 -6.585 1.00 93.12 72 ASN A C 1
ATOM 585 O O . ASN A 1 72 ? -14.201 1.731 -7.549 1.00 93.12 72 ASN A O 1
ATOM 589 N N . ARG A 1 73 ? -12.458 2.364 -6.292 1.00 91.50 73 ARG A N 1
ATOM 590 C CA . ARG A 1 73 ? -11.471 1.568 -7.041 1.00 91.50 73 ARG A CA 1
ATOM 591 C C . ARG A 1 73 ? -11.615 0.073 -6.780 1.00 91.50 73 ARG A C 1
ATOM 593 O O . ARG A 1 73 ? -11.419 -0.696 -7.715 1.00 91.50 73 ARG A O 1
ATOM 600 N N . ILE A 1 74 ? -11.921 -0.305 -5.543 1.00 90.94 74 ILE A N 1
ATOM 601 C CA . ILE A 1 74 ? -12.120 -1.693 -5.114 1.00 90.94 74 ILE A CA 1
ATOM 602 C C . ILE A 1 74 ? -13.439 -2.226 -5.690 1.00 90.94 74 ILE A C 1
ATOM 604 O O . ILE A 1 74 ? -13.438 -3.265 -6.351 1.00 90.94 74 ILE A O 1
ATOM 608 N N . ASP A 1 75 ? -14.520 -1.451 -5.568 1.00 92.06 75 ASP A N 1
ATOM 609 C CA . ASP A 1 75 ? -15.844 -1.788 -6.105 1.00 92.06 75 ASP A CA 1
ATOM 610 C C . ASP A 1 75 ? -15.795 -1.990 -7.630 1.00 92.06 75 ASP A C 1
ATOM 612 O O . ASP A 1 75 ? -16.366 -2.939 -8.166 1.00 92.06 75 ASP A O 1
ATOM 616 N N . ARG A 1 76 ? -15.043 -1.143 -8.352 1.00 94.44 76 ARG A N 1
ATOM 617 C CA . ARG A 1 76 ? -14.901 -1.224 -9.818 1.00 94.44 76 ARG A CA 1
ATOM 618 C C . ARG A 1 76 ? -14.312 -2.549 -10.306 1.00 94.44 76 ARG A C 1
ATOM 620 O O . ARG A 1 76 ? -14.563 -2.930 -11.449 1.00 94.44 76 ARG A O 1
ATOM 627 N N . VAL A 1 77 ? -13.502 -3.216 -9.488 1.00 91.75 77 VAL A N 1
ATOM 628 C CA . VAL A 1 77 ? -12.874 -4.499 -9.837 1.00 91.75 77 VAL A CA 1
ATOM 629 C C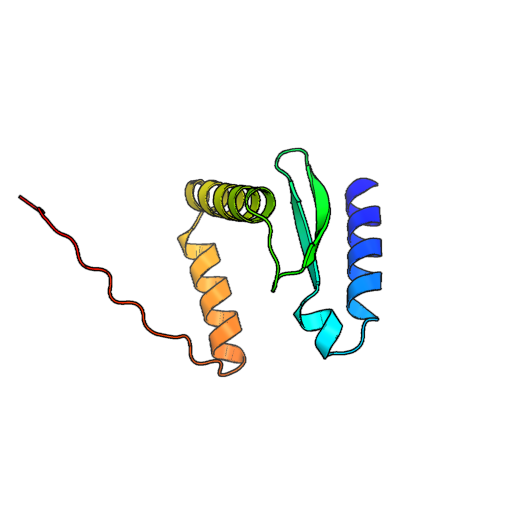 . VAL A 1 77 ? -13.568 -5.697 -9.182 1.00 91.75 77 VAL A C 1
ATOM 631 O O . VAL A 1 77 ? -13.101 -6.818 -9.357 1.00 91.75 77 VAL A O 1
ATOM 634 N N . GLY A 1 78 ? -14.681 -5.477 -8.470 1.00 89.94 78 GLY A N 1
ATOM 635 C CA . GLY A 1 78 ? -15.476 -6.538 -7.849 1.00 89.94 78 GLY A CA 1
ATOM 636 C C . GLY A 1 78 ? -14.739 -7.291 -6.741 1.00 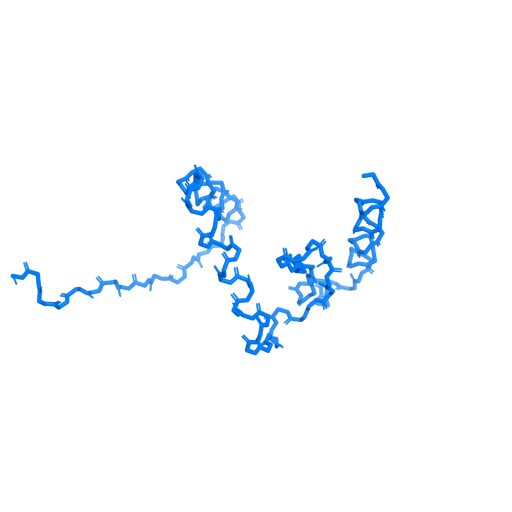89.94 78 GLY A C 1
ATOM 637 O O . GLY A 1 78 ? -14.932 -8.495 -6.595 1.00 89.94 78 GLY A O 1
ATOM 638 N N . ILE A 1 79 ? -13.846 -6.616 -6.008 1.00 88.81 79 ILE A N 1
ATOM 639 C CA . ILE A 1 79 ? -13.162 -7.212 -4.855 1.00 88.81 79 ILE A CA 1
ATOM 640 C C . ILE A 1 79 ? -14.052 -7.048 -3.622 1.00 88.81 79 ILE A C 1
ATOM 642 O O . ILE A 1 79 ? -14.279 -5.928 -3.168 1.00 88.81 79 ILE A O 1
ATOM 646 N N . ASP A 1 80 ? -14.486 -8.167 -3.047 1.00 87.19 80 ASP A N 1
ATOM 647 C CA . ASP A 1 80 ? -15.195 -8.172 -1.770 1.00 87.19 80 ASP A CA 1
ATOM 648 C C . ASP A 1 80 ? -14.210 -7.987 -0.610 1.00 87.19 80 ASP A C 1
ATOM 650 O O . ASP A 1 80 ? -13.283 -8.780 -0.414 1.00 87.19 80 ASP A O 1
ATOM 654 N N . LEU A 1 81 ? -14.406 -6.923 0.172 1.00 82.19 81 LEU A N 1
ATOM 655 C CA . LEU A 1 81 ? -13.598 -6.665 1.360 1.00 82.19 81 LEU A CA 1
ATOM 656 C C . LEU A 1 81 ? -14.128 -7.445 2.568 1.00 82.19 81 LEU A C 1
ATOM 658 O O . LEU A 1 81 ? -15.342 -7.491 2.789 1.00 82.19 81 LEU A O 1
ATOM 662 N N . PRO A 1 82 ? -13.239 -8.003 3.408 1.00 84.56 82 PRO A N 1
ATOM 663 C CA . PRO A 1 82 ? -13.655 -8.584 4.675 1.00 84.56 82 PRO A CA 1
ATOM 664 C C . PRO A 1 82 ? -14.307 -7.510 5.554 1.00 84.56 82 PRO A C 1
ATOM 666 O O . PRO A 1 82 ? -13.801 -6.394 5.683 1.00 84.56 82 PRO A O 1
ATOM 669 N N . THR A 1 83 ? -15.440 -7.849 6.165 1.00 83.12 83 THR A N 1
ATOM 670 C CA . THR A 1 83 ? -16.143 -6.948 7.085 1.00 83.12 83 THR A CA 1
ATOM 671 C C . THR A 1 83 ? -15.481 -6.997 8.460 1.00 83.12 83 THR A C 1
ATOM 673 O O . THR A 1 83 ? -15.189 -8.076 8.972 1.00 83.12 83 THR A O 1
ATOM 676 N N . ILE A 1 84 ? -15.244 -5.830 9.060 1.00 81.56 84 ILE A N 1
ATOM 677 C CA . ILE A 1 84 ? -14.725 -5.698 10.424 1.00 81.56 84 ILE A CA 1
ATOM 678 C C . ILE A 1 84 ? -15.841 -5.107 11.285 1.00 81.56 84 ILE A C 1
ATOM 680 O O . ILE A 1 84 ? -16.412 -4.077 10.930 1.00 81.56 84 ILE A O 1
ATOM 684 N N . GLU A 1 85 ? -16.142 -5.734 12.420 1.00 84.31 85 GLU A N 1
ATOM 685 C CA . GLU A 1 85 ? -17.018 -5.145 13.433 1.00 84.31 85 GLU A CA 1
ATOM 686 C C . GLU A 1 85 ? -16.204 -4.260 14.378 1.00 84.31 85 GLU A C 1
ATOM 688 O O . GLU A 1 85 ? -15.259 -4.718 15.022 1.00 84.31 85 GLU A O 1
ATOM 693 N N . VAL A 1 86 ? -16.587 -2.988 14.488 1.00 83.12 86 VAL A N 1
ATOM 694 C CA . VAL A 1 86 ? -16.031 -2.069 15.486 1.00 83.12 86 VAL A CA 1
ATOM 695 C C . VAL A 1 86 ? -16.994 -2.007 16.663 1.00 83.12 86 VAL A C 1
ATOM 697 O O . VAL A 1 86 ? -18.151 -1.616 16.513 1.00 83.12 86 VAL A O 1
ATOM 700 N N . ARG A 1 87 ? -16.515 -2.403 17.843 1.00 83.94 87 ARG A N 1
ATOM 701 C CA . ARG A 1 87 ? -17.269 -2.359 19.100 1.00 83.94 87 ARG A CA 1
ATOM 702 C C . ARG A 1 87 ? -16.634 -1.322 20.015 1.00 83.94 87 ARG A C 1
ATOM 704 O O . ARG A 1 87 ? -15.414 -1.282 20.141 1.00 83.94 87 ARG A O 1
ATOM 711 N N . PHE A 1 88 ? -17.463 -0.506 20.654 1.00 82.50 88 PHE A N 1
ATOM 712 C CA . PHE A 1 88 ? -17.024 0.453 21.663 1.00 82.50 88 PHE A CA 1
ATOM 713 C C . PHE A 1 88 ? -17.416 -0.067 23.041 1.00 82.50 88 PHE A C 1
ATOM 715 O O . PHE A 1 88 ? -18.558 -0.475 23.254 1.00 82.50 88 PHE A O 1
ATOM 722 N N . GLU A 1 89 ? -16.474 -0.033 23.974 1.00 78.44 89 GLU A N 1
ATOM 723 C CA . GLU A 1 89 ? -16.742 -0.262 25.389 1.00 78.44 89 GLU A CA 1
ATOM 724 C C . GLU A 1 89 ? -16.647 1.077 26.130 1.00 78.44 89 GLU A C 1
ATOM 726 O O . GLU A 1 89 ? -15.774 1.887 25.825 1.00 78.44 89 GLU A O 1
ATOM 731 N N . HIS A 1 90 ? -17.530 1.291 27.113 1.00 71.62 90 HIS A N 1
ATOM 732 C CA . HIS A 1 90 ? -17.558 2.472 27.995 1.00 71.62 90 HIS A CA 1
ATOM 733 C C . HIS A 1 90 ? -17.915 3.810 27.317 1.00 71.62 90 HIS A C 1
ATOM 735 O O . HIS A 1 90 ? -17.247 4.817 27.520 1.00 71.62 90 HIS A O 1
ATOM 741 N N . LEU A 1 91 ? -19.016 3.852 26.560 1.00 74.38 91 LEU A N 1
ATOM 742 C CA . LEU A 1 91 ? -19.593 5.099 26.021 1.00 74.38 91 LEU A CA 1
ATOM 743 C C . LEU A 1 91 ? -20.348 5.958 27.069 1.00 74.38 91 LEU A C 1
ATOM 745 O O . LEU A 1 91 ? -21.206 6.750 26.684 1.00 74.38 91 LEU A O 1
ATOM 749 N N . ASN A 1 92 ? -20.061 5.796 28.366 1.00 57.09 92 ASN A N 1
ATOM 750 C CA . ASN A 1 92 ? -20.723 6.527 29.456 1.00 57.09 92 ASN A CA 1
ATOM 751 C C . ASN A 1 92 ? -19.795 7.569 30.075 1.00 57.09 92 ASN A C 1
ATOM 753 O O . ASN A 1 92 ? -18.696 7.161 30.514 1.00 57.09 92 ASN A O 1
#

Organism: NCBI:txid97028

pLDDT: mean 84.84, std 8.65, range [57.09, 96.0]